Protein AF-A0A5F2G6R2-F1 (afdb_monomer_lite)

Secondary structure (DSSP, 8-state):
-----SHHHHHHHHHHHHHHHHHHHHTT--EEEETTTTEEEETTTEEEEEEEE--EEPTTS-EE-----TTTTTSSEEEEEEEPTTSSSEEE-

pLDDT: mean 87.57, std 12.43, range [36.72, 98.19]

Sequence (93 aa):
QFIASKEPLAMMRIQAIENLAATIGRAGGKVIYDRENDLLRINDEFTVAIEIARCSTSDYGYPFWSLNTQRQSLADIFTLIRMRPGDLVIRDY

Foldseek 3Di:
DDPDDPVLQVVVQVVVVVVVQVVCVVVVKHWDQDPVLRWIQINVPWIEHEEEFEFDADPVRDTDTDDDCPSVVVTPYYYYFYADHVRNHTPGD

Radius of gyration: 14.52 Å; chains: 1; bounding box: 44×27×29 Å

Structure (mmCIF, N/CA/C/O backbone):
data_AF-A0A5F2G6R2-F1
#
_entry.id   AF-A0A5F2G6R2-F1
#
loop_
_atom_site.group_PDB
_atom_site.id
_atom_site.type_symbol
_atom_site.label_atom_id
_atom_site.label_alt_id
_atom_site.label_comp_id
_atom_site.label_asym_id
_atom_site.label_entity_id
_atom_site.label_seq_id
_atom_site.pdbx_PDB_ins_code
_atom_site.Cartn_x
_atom_site.Cartn_y
_atom_site.Cartn_z
_atom_site.occupancy
_atom_site.B_iso_or_equiv
_atom_site.auth_seq_id
_atom_site.auth_comp_id
_atom_site.auth_asym_id
_atom_site.auth_atom_id
_atom_site.pdbx_PDB_model_num
ATOM 1 N N . GLN A 1 1 ? 26.864 -2.351 -11.403 1.00 37.09 1 GLN A N 1
ATOM 2 C CA . GLN A 1 1 ? 25.669 -2.449 -10.540 1.00 37.09 1 GLN A CA 1
ATOM 3 C C . GLN A 1 1 ? 24.871 -1.160 -10.709 1.00 37.09 1 GLN A C 1
ATOM 5 O O . GLN A 1 1 ? 25.348 -0.114 -10.292 1.00 37.09 1 GLN A O 1
ATOM 10 N N . PHE A 1 2 ? 23.736 -1.192 -11.414 1.00 36.72 2 PHE A N 1
ATOM 11 C CA . PHE A 1 2 ? 22.890 -0.005 -11.583 1.00 36.72 2 PHE A CA 1
ATOM 12 C C . PHE A 1 2 ? 22.114 0.227 -10.284 1.00 36.72 2 PHE A C 1
ATOM 14 O O . PHE A 1 2 ? 21.184 -0.511 -9.970 1.00 36.72 2 PHE A O 1
ATOM 21 N N . ILE A 1 3 ? 22.521 1.225 -9.500 1.00 44.12 3 ILE A N 1
ATOM 22 C CA . ILE A 1 3 ? 21.728 1.699 -8.366 1.00 44.12 3 ILE A CA 1
ATOM 23 C C . ILE A 1 3 ? 20.611 2.556 -8.964 1.00 44.12 3 ILE A C 1
ATOM 25 O O . ILE A 1 3 ? 20.783 3.751 -9.183 1.00 44.12 3 ILE A O 1
ATOM 29 N N . ALA A 1 4 ? 19.479 1.932 -9.296 1.00 53.34 4 ALA A N 1
ATOM 30 C CA . ALA A 1 4 ? 18.273 2.674 -9.636 1.00 53.34 4 ALA A CA 1
ATOM 31 C C . ALA A 1 4 ? 17.903 3.571 -8.440 1.00 53.34 4 ALA A C 1
ATOM 33 O O . ALA A 1 4 ? 17.791 3.099 -7.300 1.00 53.34 4 ALA A O 1
ATOM 34 N N . SER A 1 5 ? 17.754 4.870 -8.689 1.00 53.12 5 SER A N 1
ATOM 35 C CA . SER A 1 5 ? 17.368 5.872 -7.693 1.00 53.12 5 SER A CA 1
ATOM 36 C C . SER A 1 5 ? 16.092 5.435 -6.955 1.00 53.12 5 SER A C 1
ATOM 38 O O . SER A 1 5 ? 15.180 4.858 -7.545 1.00 53.12 5 SER A O 1
ATOM 40 N N . LYS A 1 6 ? 16.042 5.615 -5.626 1.00 58.69 6 LYS A N 1
ATOM 41 C CA . LYS A 1 6 ? 14.862 5.286 -4.787 1.00 58.69 6 LYS A CA 1
ATOM 42 C C . LYS A 1 6 ? 13.713 6.286 -4.949 1.00 58.69 6 LYS A C 1
ATOM 44 O O . LYS A 1 6 ? 12.562 5.913 -4.744 1.00 58.69 6 LYS A O 1
ATOM 49 N N . GLU A 1 7 ? 14.041 7.498 -5.382 1.00 61.75 7 GLU A N 1
ATOM 50 C CA . GLU A 1 7 ? 13.131 8.633 -5.568 1.00 61.75 7 GLU A CA 1
ATOM 51 C C . GLU A 1 7 ? 11.854 8.300 -6.374 1.00 61.75 7 GLU A C 1
ATOM 53 O O . GLU A 1 7 ? 10.766 8.618 -5.891 1.00 61.75 7 GLU A O 1
ATOM 58 N N . PRO A 1 8 ? 11.902 7.596 -7.530 1.00 77.81 8 PRO A N 1
ATOM 59 C CA . PRO A 1 8 ? 10.702 7.384 -8.345 1.00 77.81 8 PRO A CA 1
ATOM 60 C C . PRO A 1 8 ? 9.655 6.491 -7.667 1.00 77.81 8 PRO A C 1
ATOM 62 O O . PRO A 1 8 ? 8.460 6.717 -7.813 1.00 77.81 8 PRO A O 1
ATOM 65 N N . LEU A 1 9 ? 10.076 5.489 -6.889 1.00 84.31 9 LEU A N 1
ATOM 66 C CA . LEU A 1 9 ? 9.152 4.517 -6.287 1.00 84.31 9 LEU A CA 1
ATOM 67 C C . LEU A 1 9 ? 8.468 5.046 -5.043 1.00 84.31 9 LEU A C 1
ATOM 69 O O . LEU A 1 9 ? 7.289 4.776 -4.842 1.00 84.31 9 LEU A O 1
ATOM 73 N N . ALA A 1 10 ? 9.198 5.795 -4.215 1.00 86.12 10 ALA A N 1
ATOM 74 C CA . ALA A 1 10 ? 8.605 6.456 -3.062 1.00 86.12 10 ALA A CA 1
ATOM 75 C C . ALA A 1 10 ? 7.484 7.403 -3.518 1.00 86.12 10 ALA A C 1
ATOM 77 O O . ALA A 1 10 ? 6.381 7.352 -2.978 1.00 86.12 10 ALA A O 1
ATOM 78 N N . MET A 1 11 ? 7.731 8.174 -4.583 1.00 87.44 11 MET A N 1
ATOM 79 C CA . MET A 1 11 ? 6.724 9.041 -5.195 1.00 87.44 11 MET A CA 1
ATOM 80 C C . MET A 1 11 ? 5.543 8.256 -5.775 1.00 87.44 11 MET A C 1
ATOM 82 O O . MET A 1 11 ? 4.397 8.600 -5.500 1.00 87.44 11 MET A O 1
ATOM 86 N N . MET A 1 12 ? 5.791 7.169 -6.513 1.00 88.06 12 MET A N 1
ATOM 87 C CA . MET A 1 12 ? 4.720 6.312 -7.047 1.00 88.06 12 MET A CA 1
ATOM 88 C C . MET A 1 12 ? 3.855 5.700 -5.937 1.00 88.06 12 MET A C 1
ATOM 90 O O . MET A 1 12 ? 2.633 5.644 -6.065 1.00 88.06 12 MET A O 1
ATOM 94 N N . ARG A 1 13 ? 4.472 5.277 -4.827 1.00 89.31 13 ARG A N 1
ATOM 95 C CA . ARG A 1 13 ? 3.761 4.747 -3.659 1.00 89.31 13 ARG A CA 1
ATOM 96 C C . ARG A 1 13 ? 2.875 5.809 -3.019 1.00 89.31 13 ARG A C 1
ATOM 98 O O . ARG A 1 13 ? 1.706 5.539 -2.766 1.00 89.31 13 ARG A O 1
ATOM 105 N N . ILE A 1 14 ? 3.414 7.005 -2.781 1.00 90.50 14 ILE A N 1
ATOM 106 C CA . ILE A 1 14 ? 2.647 8.125 -2.219 1.00 90.50 14 ILE A CA 1
ATOM 107 C C . ILE A 1 14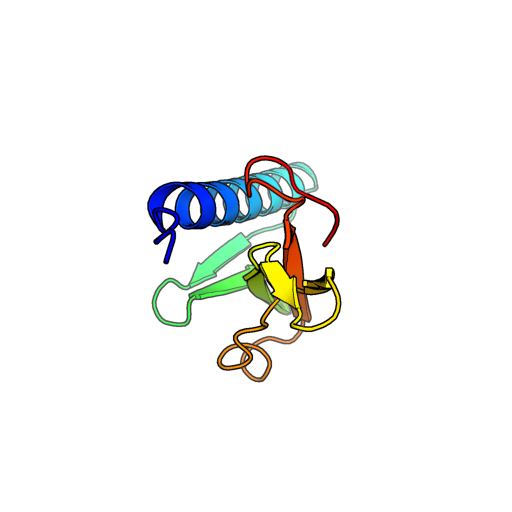 ? 1.471 8.465 -3.136 1.00 90.50 14 ILE A C 1
ATOM 109 O O . ILE A 1 14 ? 0.339 8.531 -2.668 1.00 90.50 14 ILE A O 1
ATOM 113 N N . GLN A 1 15 ? 1.703 8.564 -4.447 1.00 90.56 15 GLN A N 1
ATOM 114 C CA . GLN A 1 15 ? 0.642 8.847 -5.409 1.00 90.56 15 GLN A CA 1
ATOM 115 C C . GLN A 1 15 ? -0.452 7.769 -5.405 1.00 90.56 15 GLN A C 1
ATOM 117 O O . GLN A 1 15 ? -1.637 8.089 -5.509 1.00 90.56 15 GLN A O 1
ATOM 122 N N . ALA A 1 16 ? -0.084 6.490 -5.275 1.00 90.00 16 ALA A N 1
ATOM 123 C CA . ALA A 1 16 ? -1.044 5.395 -5.160 1.00 90.00 16 ALA A CA 1
ATOM 124 C C . ALA A 1 16 ? -1.876 5.493 -3.869 1.00 90.00 16 ALA A C 1
ATOM 126 O O . ALA A 1 16 ? -3.096 5.330 -3.922 1.00 90.00 16 ALA A O 1
ATOM 127 N N . ILE A 1 17 ? -1.240 5.816 -2.739 1.00 93.06 17 ILE A N 1
ATOM 128 C CA . ILE A 1 17 ? -1.910 6.047 -1.451 1.00 93.06 17 ILE A CA 1
ATOM 129 C C . ILE A 1 17 ? -2.895 7.220 -1.550 1.00 93.06 17 ILE A C 1
ATOM 131 O O . ILE A 1 17 ? -4.053 7.087 -1.154 1.00 93.06 17 ILE A O 1
ATOM 135 N N . GLU A 1 18 ? -2.470 8.350 -2.114 1.00 94.12 18 GLU A N 1
ATOM 136 C CA . GLU A 1 18 ? -3.312 9.537 -2.290 1.00 94.12 18 GLU A CA 1
ATOM 137 C C . GLU A 1 18 ? -4.500 9.259 -3.217 1.00 94.12 18 GLU A C 1
ATOM 139 O O . GLU A 1 18 ? -5.635 9.627 -2.907 1.00 94.12 18 GLU A O 1
ATOM 144 N N . ASN A 1 19 ? -4.270 8.548 -4.324 1.00 93.56 19 ASN A N 1
ATOM 145 C CA . ASN A 1 19 ? -5.327 8.160 -5.255 1.00 93.56 19 ASN A CA 1
ATOM 146 C C . ASN A 1 19 ? -6.347 7.219 -4.607 1.00 93.56 19 ASN A C 1
ATOM 148 O O . ASN A 1 19 ? -7.553 7.379 -4.830 1.00 93.56 19 ASN A O 1
ATOM 152 N N . LEU A 1 20 ? -5.886 6.260 -3.798 1.00 93.12 20 LEU A N 1
ATOM 153 C CA . LEU A 1 20 ? -6.756 5.368 -3.037 1.00 93.12 20 LEU A CA 1
ATOM 154 C C . LEU A 1 20 ? -7.594 6.162 -2.031 1.00 93.12 20 LEU A C 1
ATOM 156 O O . LEU A 1 20 ? -8.820 6.048 -2.038 1.00 93.12 20 LEU A O 1
ATOM 160 N N . ALA A 1 21 ? -6.955 7.017 -1.228 1.00 95.62 21 ALA A N 1
ATOM 161 C CA . ALA A 1 21 ? -7.633 7.849 -0.240 1.00 95.62 21 ALA A CA 1
ATOM 162 C C . ALA A 1 21 ? -8.688 8.762 -0.883 1.00 95.62 21 ALA A C 1
ATOM 164 O O . ALA A 1 21 ? -9.826 8.821 -0.417 1.00 95.62 21 ALA A O 1
ATOM 165 N N . ALA A 1 22 ? -8.351 9.409 -2.002 1.00 96.75 22 ALA A N 1
ATOM 166 C CA . ALA A 1 22 ? -9.280 10.251 -2.748 1.00 96.75 22 ALA A CA 1
ATOM 167 C C . ALA A 1 22 ? -10.448 9.450 -3.343 1.00 96.75 22 ALA A C 1
ATOM 169 O O . ALA A 1 22 ? -11.581 9.929 -3.359 1.00 96.75 22 ALA A O 1
ATOM 170 N N . THR A 1 23 ? -10.198 8.235 -3.836 1.00 96.62 23 THR A N 1
ATOM 171 C CA . THR A 1 23 ? -11.244 7.374 -4.408 1.00 96.62 23 THR A CA 1
ATOM 172 C C . THR A 1 23 ? -12.214 6.886 -3.339 1.00 96.62 23 THR A C 1
ATOM 174 O O . THR A 1 23 ? -13.422 6.982 -3.539 1.00 96.62 23 THR A O 1
ATOM 177 N N . ILE A 1 24 ? -11.702 6.447 -2.187 1.00 96.44 24 ILE A N 1
ATOM 178 C CA . ILE A 1 24 ? -12.527 6.074 -1.032 1.00 96.44 24 ILE A CA 1
ATOM 179 C C . ILE A 1 24 ? -13.342 7.279 -0.549 1.00 96.44 24 ILE A C 1
ATOM 181 O O . ILE A 1 24 ? -14.547 7.156 -0.346 1.00 96.44 24 ILE A O 1
ATOM 185 N N . GLY A 1 25 ? -12.719 8.459 -0.457 1.00 97.50 25 GLY A N 1
ATOM 186 C CA . GLY A 1 25 ? -13.402 9.706 -0.106 1.00 97.50 25 GLY A CA 1
ATOM 187 C C . GLY A 1 25 ? -14.551 10.052 -1.056 1.00 97.50 25 GLY A C 1
ATOM 188 O O . GLY A 1 25 ? -15.652 10.366 -0.610 1.00 97.50 25 GLY A O 1
ATOM 189 N N . ARG A 1 26 ? -14.341 9.923 -2.374 1.00 98.19 26 ARG A N 1
ATOM 190 C CA . ARG A 1 26 ? -15.403 10.120 -3.381 1.00 98.19 26 ARG A CA 1
ATOM 191 C C . ARG A 1 26 ? -16.546 9.111 -3.258 1.00 98.19 26 ARG A C 1
ATOM 193 O O . ARG A 1 26 ? -17.669 9.445 -3.616 1.00 98.19 26 ARG A O 1
ATOM 200 N N . ALA A 1 27 ? -16.272 7.909 -2.758 1.00 97.75 27 ALA A N 1
ATOM 201 C CA . ALA A 1 27 ? -17.285 6.898 -2.471 1.00 97.75 27 ALA A CA 1
ATOM 202 C C . ALA A 1 27 ? -18.003 7.113 -1.119 1.00 97.75 27 ALA A C 1
ATOM 204 O O . ALA A 1 27 ? -18.855 6.308 -0.755 1.00 97.75 27 ALA A O 1
ATOM 205 N N . GLY A 1 28 ? -17.680 8.182 -0.377 1.0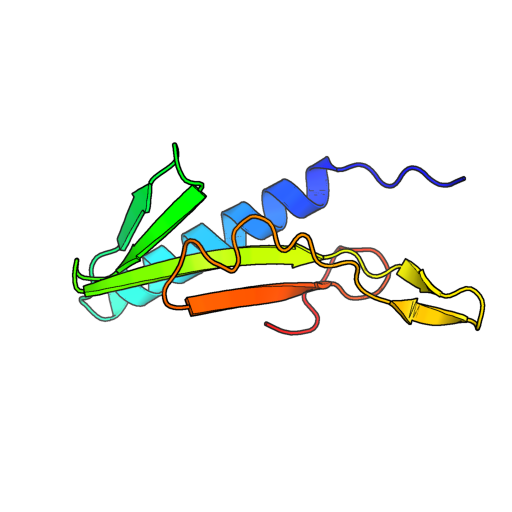0 97.94 28 GLY A N 1
ATOM 206 C CA . GLY A 1 28 ? -18.264 8.496 0.932 1.00 97.94 28 GLY A CA 1
ATOM 207 C C . GLY A 1 28 ? -17.540 7.862 2.125 1.00 97.94 28 GLY A C 1
ATOM 208 O O . GLY A 1 28 ? -18.000 8.003 3.255 1.00 97.94 28 GLY A O 1
ATOM 209 N N . GLY A 1 29 ? -16.417 7.178 1.895 1.00 97.56 29 GLY A N 1
ATOM 210 C CA . GLY A 1 29 ? -15.582 6.612 2.953 1.00 97.56 29 GLY A CA 1
ATOM 211 C C . GLY A 1 29 ? -14.593 7.618 3.546 1.00 97.56 29 GLY A C 1
ATOM 212 O O . GLY A 1 29 ? -14.375 8.712 3.026 1.00 97.56 29 GLY A O 1
ATOM 213 N N . LYS A 1 30 ? -13.942 7.222 4.638 1.00 97.94 30 LYS A N 1
ATOM 214 C CA . LYS A 1 30 ? -12.916 7.996 5.340 1.00 97.94 30 LYS A CA 1
ATOM 215 C C . LYS A 1 30 ? -11.596 7.238 5.335 1.00 97.94 30 LYS A C 1
ATOM 217 O O . LYS A 1 30 ? -11.563 6.044 5.613 1.00 97.94 30 LYS A O 1
ATOM 222 N N . VAL A 1 31 ? -10.504 7.955 5.091 1.00 97.81 31 VAL A N 1
ATOM 223 C CA . VAL A 1 31 ? -9.142 7.419 5.194 1.00 97.81 31 VAL A CA 1
ATOM 224 C C . VAL A 1 31 ? -8.322 8.303 6.121 1.00 97.81 31 VAL A C 1
ATOM 226 O O . VAL A 1 31 ? -8.307 9.522 5.962 1.00 97.81 31 VAL A O 1
ATOM 229 N N . ILE A 1 32 ? -7.641 7.690 7.086 1.00 96.62 32 ILE A N 1
ATOM 230 C CA . ILE A 1 32 ? -6.633 8.338 7.929 1.00 96.62 32 ILE A CA 1
ATOM 231 C C . ILE A 1 32 ? -5.307 7.637 7.665 1.00 96.62 32 ILE A C 1
ATOM 233 O O . ILE A 1 32 ? -5.220 6.418 7.779 1.00 96.62 32 ILE A O 1
ATOM 237 N N . TYR A 1 33 ? -4.276 8.399 7.314 1.00 93.62 33 TYR A N 1
ATOM 238 C CA . TYR A 1 33 ? -2.934 7.856 7.144 1.00 93.62 33 TYR A CA 1
ATOM 239 C C . TYR A 1 33 ? -2.143 7.995 8.447 1.00 93.62 33 TYR A C 1
ATOM 241 O O . TYR A 1 33 ? -1.788 9.104 8.851 1.00 93.62 33 TYR A O 1
ATOM 249 N N . ASP A 1 34 ? -1.887 6.864 9.097 1.00 91.38 34 ASP A N 1
ATOM 250 C CA . ASP A 1 34 ? -0.985 6.748 10.233 1.00 91.38 34 ASP A CA 1
ATOM 251 C C . ASP A 1 34 ? 0.455 6.695 9.713 1.00 91.38 34 ASP A C 1
ATOM 253 O O . ASP A 1 34 ? 0.920 5.681 9.191 1.00 91.38 34 ASP A O 1
ATOM 257 N N . ARG A 1 35 ? 1.160 7.821 9.837 1.00 85.69 35 ARG A N 1
ATOM 258 C CA . ARG A 1 35 ? 2.550 7.955 9.384 1.00 85.69 35 ARG A CA 1
ATOM 259 C C . ARG A 1 35 ? 3.554 7.250 10.290 1.00 85.69 35 ARG A C 1
ATOM 261 O O . ARG A 1 35 ? 4.662 6.998 9.833 1.00 85.69 35 ARG A O 1
ATOM 268 N N . GLU A 1 36 ? 3.202 6.993 11.547 1.00 88.38 36 GLU A N 1
ATOM 269 C CA . GLU A 1 36 ? 4.097 6.335 12.500 1.00 88.38 36 GLU A CA 1
ATOM 270 C C . GLU A 1 36 ? 4.237 4.857 12.140 1.00 88.38 36 GLU A C 1
ATOM 272 O O . GLU A 1 36 ? 5.349 4.343 12.037 1.00 88.38 36 GLU A O 1
ATOM 277 N N . ASN A 1 37 ? 3.107 4.209 11.851 1.00 87.50 37 ASN A N 1
ATOM 278 C CA . ASN A 1 37 ? 3.068 2.797 11.472 1.00 87.50 37 ASN A CA 1
ATOM 279 C C . ASN A 1 37 ? 3.069 2.570 9.951 1.00 87.50 37 ASN A C 1
ATOM 281 O O . ASN A 1 37 ? 3.188 1.431 9.500 1.00 87.50 37 ASN A O 1
ATOM 285 N N . ASP A 1 38 ? 2.973 3.644 9.158 1.00 89.69 38 ASP A N 1
ATOM 286 C CA . ASP A 1 38 ? 2.891 3.614 7.691 1.00 89.69 38 ASP A CA 1
ATOM 287 C C . ASP A 1 38 ? 1.681 2.786 7.199 1.00 89.69 38 ASP A C 1
ATOM 289 O O . ASP A 1 38 ? 1.783 1.952 6.295 1.00 89.69 38 ASP A O 1
ATOM 293 N N . LEU A 1 39 ? 0.522 3.025 7.832 1.00 94.12 39 LEU A N 1
ATOM 294 C CA . LEU A 1 39 ? -0.747 2.319 7.620 1.00 94.12 39 LEU A CA 1
ATOM 295 C C . LEU A 1 39 ? -1.883 3.277 7.255 1.00 94.12 39 LEU A C 1
ATOM 297 O O . LEU A 1 39 ? -1.985 4.388 7.771 1.00 94.12 39 LEU A O 1
ATOM 301 N N . LEU A 1 40 ? -2.807 2.818 6.418 1.00 96.00 40 LEU A N 1
ATOM 302 C CA . LEU A 1 40 ? -4.063 3.511 6.142 1.00 96.00 40 LEU A CA 1
ATOM 303 C C . LEU A 1 40 ? -5.177 2.902 6.988 1.00 96.00 40 LEU A C 1
ATOM 305 O O . LEU A 1 40 ? -5.486 1.725 6.839 1.00 96.00 40 LEU A O 1
ATOM 309 N N . ARG A 1 41 ? -5.818 3.699 7.841 1.00 97.25 41 ARG A N 1
ATOM 310 C CA . ARG A 1 41 ? -7.053 3.328 8.535 1.00 97.25 41 ARG A CA 1
ATOM 311 C C . ARG A 1 41 ? -8.246 3.736 7.678 1.00 97.25 41 ARG A C 1
ATOM 313 O O . ARG A 1 41 ? -8.431 4.926 7.410 1.00 97.25 41 ARG A O 1
ATOM 320 N N . ILE A 1 42 ? -9.055 2.764 7.271 1.00 97.69 42 ILE A N 1
ATOM 321 C CA . ILE A 1 42 ? -10.239 2.970 6.433 1.00 97.69 42 ILE A CA 1
ATOM 322 C C . ILE A 1 42 ? -11.483 2.851 7.305 1.00 97.69 42 ILE A C 1
ATOM 324 O O . ILE A 1 42 ? -11.640 1.858 8.008 1.00 97.69 42 ILE A O 1
ATOM 328 N N . ASN A 1 43 ? -12.336 3.877 7.291 1.00 97.44 43 ASN A N 1
ATOM 329 C CA . ASN A 1 43 ? -13.601 3.958 8.039 1.00 97.44 43 ASN A CA 1
ATOM 330 C C . ASN A 1 43 ? -13.516 3.670 9.551 1.00 97.44 43 ASN A C 1
ATOM 332 O O . ASN A 1 43 ? -14.544 3.510 10.191 1.00 97.44 43 ASN A O 1
ATOM 336 N N . ASP A 1 44 ? -12.311 3.653 10.123 1.00 95.69 44 ASP A N 1
ATOM 337 C CA . ASP A 1 44 ? -12.043 3.128 11.470 1.00 95.69 44 ASP A CA 1
ATOM 338 C C . ASP A 1 44 ? -12.388 1.634 11.663 1.00 95.69 44 ASP A C 1
ATOM 340 O O . ASP A 1 44 ? -12.502 1.156 12.785 1.00 95.69 44 ASP A O 1
ATOM 344 N N . GLU A 1 45 ? -12.512 0.882 10.566 1.00 96.88 45 GLU A N 1
ATOM 345 C CA . GLU A 1 45 ? -12.918 -0.530 10.565 1.00 96.88 45 GLU A CA 1
ATOM 346 C C . GLU A 1 45 ? -11.742 -1.476 10.321 1.00 96.88 45 GLU A C 1
ATOM 348 O O . GLU A 1 45 ? -11.635 -2.511 10.971 1.00 96.88 45 GLU A O 1
ATOM 353 N N . PHE A 1 46 ? -10.860 -1.130 9.381 1.00 96.62 46 PHE A N 1
ATOM 354 C CA . PHE A 1 46 ? -9.709 -1.956 9.029 1.00 96.62 46 PHE A CA 1
ATOM 355 C C . PHE A 1 46 ? -8.513 -1.111 8.596 1.00 96.62 46 PHE A C 1
ATOM 357 O O . PHE A 1 46 ? -8.608 0.089 8.305 1.00 96.62 46 PHE A O 1
ATOM 364 N N . THR A 1 47 ? -7.359 -1.760 8.572 1.00 96.69 47 THR A N 1
ATOM 365 C CA . THR A 1 47 ? -6.066 -1.185 8.232 1.00 96.69 47 THR A CA 1
ATOM 366 C C . THR A 1 47 ? -5.514 -1.775 6.942 1.00 96.69 47 THR A C 1
ATOM 368 O O . THR A 1 47 ? -5.661 -2.963 6.656 1.00 96.69 47 THR A O 1
ATOM 371 N N . VAL A 1 48 ? -4.863 -0.928 6.146 1.00 95.81 48 VAL A N 1
ATOM 372 C CA . VAL A 1 48 ? -4.233 -1.308 4.882 1.00 95.81 48 VAL A CA 1
ATOM 373 C C . VAL A 1 48 ? -2.770 -0.880 4.888 1.00 95.81 48 VAL A C 1
ATOM 375 O O . VAL A 1 48 ? -2.465 0.297 5.086 1.00 95.81 48 VAL A O 1
ATOM 378 N N . ALA A 1 49 ? -1.872 -1.822 4.619 1.00 93.88 49 ALA A N 1
ATOM 379 C CA . ALA A 1 49 ? -0.473 -1.560 4.301 1.00 93.88 49 ALA A CA 1
ATOM 380 C C . ALA A 1 49 ? -0.263 -1.673 2.787 1.00 93.88 49 ALA A C 1
ATOM 382 O O . ALA A 1 49 ? -0.715 -2.631 2.157 1.00 93.88 49 ALA A O 1
ATOM 383 N N . ILE A 1 50 ? 0.440 -0.703 2.201 1.00 92.44 50 ILE A N 1
ATOM 384 C CA . ILE A 1 50 ? 0.763 -0.688 0.769 1.00 92.44 50 ILE A CA 1
ATOM 385 C C . ILE A 1 50 ? 2.277 -0.697 0.601 1.00 92.44 50 ILE A C 1
ATOM 387 O O . ILE A 1 50 ? 2.950 0.230 1.051 1.00 92.44 50 ILE A O 1
ATOM 391 N N . GLU A 1 51 ? 2.801 -1.694 -0.107 1.00 91.94 51 GLU A N 1
ATOM 392 C CA . GLU A 1 51 ? 4.190 -1.728 -0.564 1.00 91.94 51 GLU A CA 1
ATOM 393 C C . GLU A 1 51 ? 4.309 -1.505 -2.060 1.00 91.94 51 GLU A C 1
ATOM 395 O O . GLU A 1 51 ? 3.390 -1.791 -2.820 1.00 91.94 51 GLU A O 1
ATOM 400 N N . ILE A 1 52 ? 5.484 -1.041 -2.486 1.00 91.44 52 ILE A N 1
ATOM 401 C CA . ILE A 1 52 ? 5.857 -0.980 -3.896 1.00 91.44 52 ILE A CA 1
ATOM 402 C C . ILE A 1 52 ? 7.146 -1.766 -4.123 1.00 91.44 52 ILE A C 1
ATOM 404 O O . ILE A 1 52 ? 8.138 -1.578 -3.417 1.00 91.44 52 ILE A O 1
ATOM 408 N N . ALA A 1 53 ? 7.142 -2.651 -5.117 1.00 91.81 53 ALA A N 1
ATOM 409 C CA . ALA A 1 53 ? 8.299 -3.457 -5.476 1.00 91.81 53 ALA A CA 1
ATOM 410 C C . ALA A 1 53 ? 8.800 -3.126 -6.881 1.00 91.81 53 ALA A C 1
ATOM 412 O O . ALA A 1 53 ? 8.036 -3.089 -7.851 1.00 91.81 53 ALA A O 1
ATOM 413 N N . ARG A 1 54 ? 10.123 -2.959 -6.982 1.00 90.31 54 ARG A N 1
ATOM 414 C CA . ARG A 1 54 ? 10.836 -2.860 -8.257 1.00 90.31 54 ARG A CA 1
ATOM 415 C C . ARG A 1 54 ? 10.728 -4.142 -9.047 1.00 90.31 54 ARG A C 1
ATOM 417 O O . ARG A 1 54 ? 10.802 -5.221 -8.461 1.00 90.31 54 ARG A O 1
ATOM 424 N N . CYS A 1 55 ? 10.673 -4.009 -10.365 1.00 91.25 55 CYS A N 1
ATOM 425 C CA . CYS A 1 55 ? 10.928 -5.143 -11.237 1.00 91.25 55 CYS A CA 1
ATOM 426 C C . CYS A 1 55 ? 12.437 -5.298 -11.431 1.00 91.25 55 CYS A C 1
ATOM 428 O O . CYS A 1 55 ? 13.059 -4.514 -12.148 1.00 91.25 55 CYS A O 1
ATOM 430 N N . SER A 1 56 ? 13.024 -6.329 -10.834 1.00 88.75 56 SER A N 1
ATOM 431 C CA . SER A 1 56 ? 14.379 -6.777 -11.153 1.00 88.75 56 SER A CA 1
ATOM 432 C C . SER A 1 56 ? 14.348 -8.027 -12.034 1.00 88.75 56 SER A C 1
ATOM 434 O O . SER A 1 56 ? 13.301 -8.628 -12.268 1.00 88.75 56 SER A O 1
ATOM 436 N N . THR A 1 57 ? 15.503 -8.405 -12.569 1.00 88.44 57 THR A N 1
ATOM 437 C CA . THR A 1 57 ? 15.723 -9.710 -13.201 1.00 88.44 57 THR A CA 1
ATOM 438 C C . THR A 1 57 ? 16.327 -10.665 -12.183 1.00 88.44 57 THR A C 1
ATOM 440 O O . THR A 1 57 ? 17.289 -10.303 -11.505 1.00 88.44 57 THR A O 1
ATOM 443 N N . SER A 1 58 ? 15.776 -11.874 -12.086 1.00 86.69 58 SER A N 1
ATOM 444 C CA . SER A 1 58 ? 16.400 -12.975 -11.351 1.00 86.69 58 SER A CA 1
ATOM 445 C C . SER A 1 58 ? 17.664 -13.464 -12.060 1.00 86.69 58 SER A C 1
ATOM 447 O O . SER A 1 58 ? 17.889 -13.154 -13.233 1.00 86.69 58 SER A O 1
ATOM 449 N N . ASP A 1 59 ? 18.445 -14.303 -11.379 1.00 85.06 59 ASP A N 1
ATOM 450 C CA . ASP A 1 59 ? 19.650 -14.934 -11.941 1.00 85.06 59 ASP A CA 1
ATOM 451 C C . ASP A 1 59 ? 19.361 -15.779 -13.198 1.00 85.06 59 ASP A C 1
ATOM 453 O O . ASP A 1 59 ? 20.253 -16.043 -13.999 1.00 85.06 59 ASP A O 1
ATOM 457 N N . TYR A 1 60 ? 18.096 -16.158 -13.407 1.00 88.12 60 TYR A N 1
ATOM 458 C CA . TYR A 1 60 ? 17.619 -16.925 -14.560 1.00 88.12 60 TYR A CA 1
ATOM 459 C C . TYR A 1 60 ? 16.929 -16.057 -15.630 1.00 88.12 60 TYR A C 1
ATOM 461 O O . TYR A 1 60 ? 16.339 -16.591 -16.566 1.00 88.12 60 TYR A O 1
ATOM 469 N N . GLY A 1 61 ? 16.968 -14.726 -15.499 1.00 85.94 61 GLY A N 1
ATOM 470 C CA . GLY A 1 61 ? 16.428 -13.781 -16.484 1.00 85.94 61 GLY A CA 1
ATOM 471 C C . GLY A 1 61 ? 14.916 -13.538 -16.410 1.00 85.94 61 GLY A C 1
ATOM 472 O O . GLY A 1 61 ? 14.375 -12.814 -17.244 1.00 85.94 61 GLY A O 1
ATOM 473 N N . TYR A 1 62 ? 14.222 -14.090 -15.412 1.00 87.81 62 TYR A N 1
ATOM 474 C CA . TYR A 1 62 ? 12.789 -13.852 -15.218 1.00 87.81 62 TYR A CA 1
ATOM 475 C C . TYR A 1 62 ? 12.533 -12.581 -14.393 1.00 87.81 62 TYR A C 1
ATOM 477 O O . TYR A 1 62 ? 13.333 -12.262 -13.510 1.00 87.81 62 TYR A O 1
ATOM 485 N N . PRO A 1 63 ? 11.411 -11.870 -14.617 1.00 88.88 63 PRO A N 1
ATOM 486 C CA . PRO A 1 63 ? 10.994 -10.774 -13.750 1.00 88.88 63 PRO A CA 1
ATOM 487 C C . PRO A 1 63 ? 10.828 -11.224 -12.294 1.00 88.88 63 PRO A C 1
ATOM 489 O O . PRO A 1 63 ? 10.181 -12.235 -12.016 1.00 88.88 63 PRO A O 1
ATOM 492 N N . PHE A 1 64 ? 11.389 -10.452 -11.371 1.00 90.56 64 PHE A N 1
ATOM 493 C CA . PHE A 1 64 ? 11.366 -10.701 -9.937 1.00 90.56 64 PHE A CA 1
ATOM 494 C C . PHE A 1 64 ? 11.014 -9.417 -9.178 1.00 90.56 64 PHE A C 1
ATOM 496 O O . PHE A 1 64 ? 11.432 -8.324 -9.555 1.00 90.56 64 PHE A O 1
ATOM 503 N N . TRP A 1 65 ? 10.250 -9.560 -8.096 1.00 92.62 65 TRP A N 1
ATOM 504 C CA . TRP A 1 65 ? 9.841 -8.465 -7.218 1.00 92.62 65 TRP A CA 1
ATOM 505 C C . TRP A 1 65 ? 10.135 -8.863 -5.780 1.00 92.62 65 TRP A C 1
ATOM 507 O O . TRP A 1 65 ? 9.4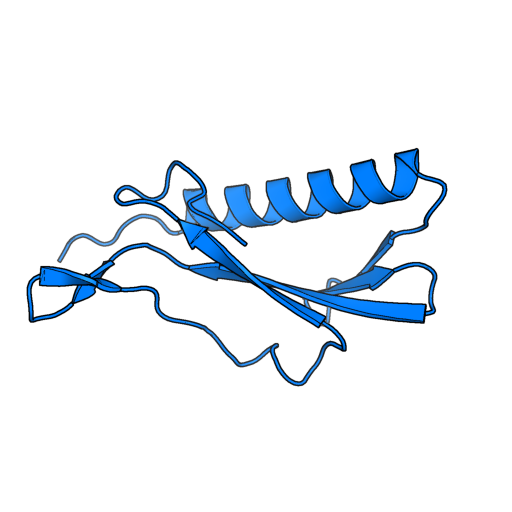88 -9.756 -5.234 1.00 92.62 65 TRP A O 1
ATOM 517 N N . SER A 1 66 ? 11.118 -8.210 -5.164 1.00 84.44 66 SER A N 1
ATOM 518 C CA . SER A 1 66 ? 11.411 -8.421 -3.748 1.00 84.44 66 SER A CA 1
ATOM 519 C C . SER A 1 66 ? 10.351 -7.737 -2.892 1.00 84.44 66 SER A C 1
ATOM 521 O O . SER A 1 66 ? 10.133 -6.530 -3.025 1.00 84.44 66 SER A O 1
ATOM 523 N N . LEU A 1 67 ? 9.740 -8.493 -1.989 1.00 82.19 67 LEU A N 1
ATOM 524 C CA . LEU A 1 67 ? 8.756 -7.994 -1.043 1.00 82.19 67 LEU A CA 1
ATOM 525 C C . LEU A 1 67 ? 9.426 -7.634 0.290 1.00 82.19 67 LEU A C 1
ATOM 527 O O . LEU A 1 67 ? 10.114 -8.469 0.874 1.00 82.19 67 LEU A O 1
ATOM 531 N N . ASN A 1 68 ? 9.193 -6.420 0.796 1.00 78.06 68 ASN A N 1
ATOM 532 C CA . ASN A 1 68 ? 9.468 -6.101 2.196 1.00 78.06 68 ASN A CA 1
ATOM 533 C C . ASN A 1 68 ? 8.240 -6.467 3.042 1.00 78.06 68 ASN A C 1
ATOM 535 O O . ASN A 1 68 ? 7.232 -5.766 3.015 1.00 78.06 68 ASN A O 1
ATOM 539 N N . THR A 1 69 ? 8.319 -7.570 3.784 1.00 77.31 69 THR A N 1
ATOM 540 C CA . THR A 1 69 ? 7.192 -8.112 4.560 1.00 77.31 69 THR A CA 1
ATOM 541 C C . THR A 1 69 ? 7.054 -7.515 5.959 1.00 77.31 69 THR A C 1
ATOM 543 O O . THR A 1 69 ? 6.133 -7.897 6.674 1.00 77.31 69 THR A O 1
ATOM 546 N N . GLN A 1 70 ? 7.912 -6.571 6.372 1.00 79.62 70 GLN A N 1
ATOM 547 C CA . GLN A 1 70 ? 7.893 -6.039 7.746 1.00 79.62 70 GLN A CA 1
ATOM 548 C C . GLN A 1 70 ? 6.525 -5.481 8.171 1.00 79.62 70 GLN A C 1
ATOM 550 O O . GLN A 1 70 ? 6.161 -5.582 9.337 1.00 79.62 70 GLN A O 1
ATOM 555 N N . ARG A 1 71 ? 5.753 -4.930 7.227 1.00 73.44 71 ARG A N 1
ATOM 556 C CA . ARG A 1 71 ? 4.413 -4.376 7.482 1.00 73.44 71 ARG A CA 1
ATOM 557 C C . ARG A 1 71 ? 3.268 -5.346 7.218 1.00 73.44 71 ARG A C 1
ATOM 559 O O . ARG A 1 71 ? 2.126 -5.029 7.527 1.00 73.44 71 ARG A O 1
ATOM 566 N N . GLN A 1 72 ? 3.550 -6.524 6.668 1.00 80.75 72 GLN A N 1
ATOM 567 C CA . GLN A 1 72 ? 2.514 -7.472 6.265 1.00 80.75 72 GLN A CA 1
ATOM 568 C C . GLN A 1 72 ? 1.670 -7.954 7.448 1.00 80.75 72 GLN A C 1
ATOM 570 O O . GLN A 1 72 ? 0.472 -8.144 7.294 1.00 80.75 72 GLN A O 1
ATOM 575 N N . SER A 1 73 ? 2.272 -8.117 8.627 1.00 81.38 73 SER A N 1
ATOM 576 C CA . SER A 1 73 ? 1.565 -8.547 9.838 1.00 81.38 73 SER A CA 1
ATOM 577 C C . SER A 1 73 ? 0.922 -7.405 10.630 1.00 81.38 73 SER A C 1
ATOM 579 O O . SER A 1 73 ? 0.283 -7.675 11.641 1.00 81.38 73 SER A O 1
ATOM 581 N N . LEU A 1 74 ? 1.139 -6.145 10.234 1.00 86.00 74 LEU A N 1
ATOM 582 C CA . LEU A 1 74 ? 0.638 -4.969 10.958 1.00 86.00 74 LEU A CA 1
ATOM 583 C C . LEU A 1 74 ? -0.716 -4.474 10.438 1.00 86.00 74 LEU A C 1
ATOM 585 O O . LEU A 1 74 ? -1.334 -3.638 11.090 1.00 86.00 74 LEU A O 1
ATOM 589 N N . ALA A 1 75 ? -1.152 -4.957 9.275 1.00 93.75 75 ALA A N 1
ATOM 590 C CA . ALA A 1 75 ? -2.385 -4.531 8.630 1.00 93.75 75 ALA A CA 1
ATOM 591 C C . ALA A 1 75 ? -3.347 -5.701 8.423 1.00 93.75 75 ALA A C 1
ATOM 593 O O . ALA A 1 75 ? -2.916 -6.827 8.177 1.00 93.75 75 ALA A O 1
ATOM 594 N N . ASP A 1 76 ? -4.645 -5.408 8.431 1.00 95.88 76 ASP A N 1
ATOM 595 C CA . ASP A 1 76 ? -5.687 -6.377 8.068 1.00 95.88 76 ASP A CA 1
ATOM 596 C C . ASP A 1 76 ? -5.596 -6.758 6.582 1.00 95.88 76 ASP A C 1
ATOM 598 O O . ASP A 1 76 ? -5.849 -7.900 6.197 1.00 95.88 76 ASP A O 1
ATOM 602 N N . ILE A 1 77 ? -5.206 -5.794 5.739 1.00 94.44 77 ILE A N 1
ATOM 603 C CA . ILE A 1 77 ? -4.996 -5.979 4.303 1.00 94.44 77 ILE A CA 1
ATOM 604 C C . ILE A 1 77 ? -3.597 -5.498 3.926 1.00 94.44 77 ILE A C 1
ATOM 606 O O . ILE A 1 77 ? -3.213 -4.357 4.184 1.00 94.44 77 ILE A O 1
ATOM 610 N N . PHE A 1 78 ? -2.852 -6.349 3.229 1.00 93.88 78 PHE A N 1
ATOM 611 C CA . PHE A 1 78 ? -1.552 -6.007 2.670 1.00 93.88 78 PHE A CA 1
ATOM 612 C C . PHE A 1 78 ? -1.610 -6.032 1.139 1.00 93.88 78 PHE A C 1
ATOM 614 O O . PHE A 1 78 ? -1.959 -7.052 0.551 1.00 93.88 78 PHE A O 1
ATOM 621 N N . THR A 1 79 ? -1.264 -4.917 0.494 1.00 93.00 79 THR A N 1
ATOM 622 C CA . THR A 1 79 ? -1.280 -4.765 -0.972 1.00 93.00 79 THR A CA 1
ATOM 623 C C . THR A 1 79 ? 0.133 -4.536 -1.499 1.00 93.00 79 THR A C 1
ATOM 625 O O . THR A 1 79 ? 0.845 -3.661 -1.000 1.00 93.00 79 THR A O 1
ATOM 628 N N . LEU A 1 80 ? 0.537 -5.289 -2.525 1.00 93.31 80 LEU A N 1
ATOM 629 C CA . LEU A 1 80 ? 1.850 -5.155 -3.154 1.00 93.31 80 LEU A CA 1
ATOM 630 C C . LEU A 1 80 ? 1.714 -4.592 -4.566 1.00 93.31 80 LEU A C 1
ATOM 632 O O . LEU A 1 80 ? 1.392 -5.304 -5.509 1.00 93.31 80 LEU A O 1
ATOM 636 N N . ILE A 1 81 ? 2.117 -3.341 -4.741 1.00 92.50 81 ILE A N 1
ATOM 637 C CA . ILE A 1 81 ? 2.217 -2.712 -6.054 1.00 92.50 81 ILE A CA 1
ATOM 638 C C . ILE A 1 81 ? 3.480 -3.215 -6.749 1.00 92.50 81 ILE A C 1
ATOM 640 O O . ILE A 1 81 ? 4.602 -2.852 -6.378 1.00 92.50 81 ILE A O 1
ATOM 644 N N . ARG A 1 82 ? 3.325 -4.036 -7.786 1.00 93.56 82 ARG A N 1
ATOM 645 C CA . ARG A 1 82 ? 4.457 -4.490 -8.603 1.00 93.56 82 ARG A CA 1
ATOM 646 C C . ARG A 1 82 ? 4.666 -3.539 -9.767 1.00 93.56 82 ARG A C 1
ATOM 648 O O . ARG A 1 82 ? 3.733 -3.235 -10.503 1.00 93.56 82 ARG A O 1
ATOM 655 N N . MET A 1 83 ? 5.900 -3.099 -9.987 1.00 91.94 83 MET A N 1
ATOM 656 C CA . MET A 1 83 ? 6.234 -2.272 -11.149 1.00 91.94 83 MET A CA 1
ATOM 657 C C . MET A 1 83 ? 6.527 -3.114 -12.393 1.00 91.94 83 MET A C 1
ATOM 659 O O . MET A 1 83 ? 6.887 -4.285 -12.302 1.00 91.94 83 MET A O 1
ATOM 663 N N . ARG A 1 84 ? 6.400 -2.534 -13.586 1.00 90.88 84 ARG A N 1
ATOM 664 C CA . ARG A 1 84 ? 6.986 -3.085 -14.818 1.00 90.88 84 ARG A CA 1
ATOM 665 C C . ARG A 1 84 ? 8.500 -2.824 -14.858 1.00 90.88 84 ARG A C 1
ATOM 667 O O . ARG A 1 84 ? 8.974 -1.947 -14.134 1.00 90.88 84 ARG A O 1
ATOM 674 N N . PRO A 1 85 ? 9.263 -3.530 -15.719 1.00 87.81 85 PRO A N 1
ATOM 675 C CA . PRO A 1 85 ? 10.660 -3.188 -15.976 1.00 87.81 85 PRO A CA 1
ATOM 676 C C . PRO A 1 85 ? 10.832 -1.689 -16.256 1.00 87.81 85 PRO A C 1
ATOM 678 O O . PRO A 1 85 ? 10.057 -1.104 -17.013 1.00 87.81 85 PRO A O 1
ATOM 681 N N . GLY A 1 86 ? 11.832 -1.077 -15.624 1.00 82.88 86 GLY A N 1
ATOM 682 C CA . GLY A 1 86 ? 12.071 0.367 -15.683 1.00 82.88 86 GLY A CA 1
ATOM 683 C C . GLY A 1 86 ? 11.376 1.178 -14.585 1.00 82.88 86 GLY A C 1
ATOM 684 O O . GLY A 1 86 ? 11.646 2.365 -14.486 1.00 82.88 86 GLY A O 1
ATOM 685 N N . ASP A 1 87 ? 10.530 0.567 -13.747 1.00 83.62 87 ASP A N 1
ATOM 686 C CA . ASP A 1 87 ? 9.938 1.173 -12.541 1.00 83.62 87 ASP A CA 1
ATOM 687 C C . ASP A 1 87 ? 9.118 2.463 -12.776 1.00 83.62 87 ASP A C 1
ATOM 689 O O . ASP A 1 87 ? 8.888 3.242 -11.853 1.00 83.62 87 ASP A 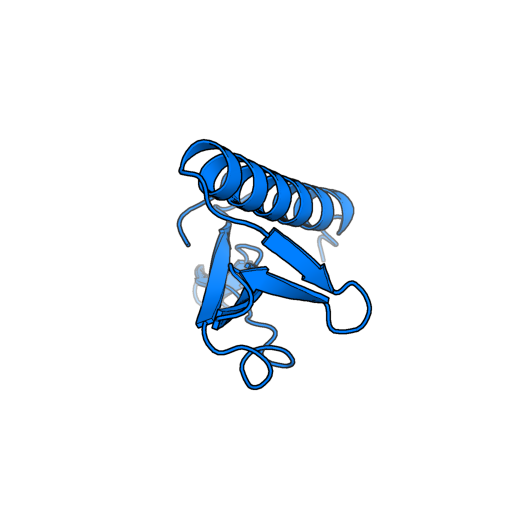O 1
ATOM 693 N N . LEU A 1 88 ? 8.640 2.684 -14.006 1.00 83.81 88 LEU A N 1
ATOM 694 C CA . LEU A 1 88 ? 7.839 3.862 -14.379 1.00 83.81 88 LEU A CA 1
ATOM 695 C C . LEU A 1 88 ? 6.335 3.586 -14.460 1.00 83.81 88 LEU A C 1
ATOM 697 O O . LEU A 1 88 ? 5.534 4.514 -14.433 1.00 83.81 88 LEU A O 1
ATOM 701 N N . VAL A 1 89 ? 5.945 2.320 -14.601 1.00 87.19 89 VAL A N 1
ATOM 702 C CA . VAL A 1 89 ? 4.554 1.921 -14.834 1.00 87.19 89 VAL A CA 1
ATOM 703 C C . VAL A 1 89 ? 4.187 0.814 -13.862 1.00 87.19 89 VAL A C 1
ATOM 705 O O . VAL A 1 89 ? 4.921 -0.167 -13.739 1.00 87.19 89 VAL A O 1
ATOM 708 N N . ILE A 1 90 ? 3.040 0.956 -13.201 1.00 90.44 90 ILE A N 1
ATOM 709 C CA . ILE A 1 90 ? 2.478 -0.095 -12.353 1.00 90.44 90 ILE A CA 1
ATOM 710 C C . ILE A 1 90 ? 2.065 -1.276 -13.237 1.00 90.44 90 ILE A C 1
ATOM 712 O O . ILE A 1 90 ? 1.445 -1.113 -14.290 1.00 90.44 90 ILE A O 1
ATOM 716 N N . ARG A 1 91 ? 2.451 -2.480 -12.826 1.00 92.62 91 ARG A N 1
ATOM 717 C CA . ARG A 1 91 ? 2.056 -3.730 -13.469 1.00 92.62 91 ARG A CA 1
ATOM 718 C C . ARG A 1 91 ? 0.686 -4.171 -12.962 1.00 92.62 91 ARG A C 1
ATOM 720 O O . ARG A 1 91 ? -0.193 -4.410 -13.783 1.00 92.62 91 ARG A O 1
ATOM 727 N N . ASP A 1 92 ? 0.560 -4.290 -11.642 1.00 93.25 92 ASP A N 1
ATOM 728 C CA . ASP A 1 92 ? -0.613 -4.759 -10.899 1.00 93.25 92 ASP A CA 1
ATOM 729 C C . ASP A 1 92 ? -0.458 -4.452 -9.387 1.00 93.25 92 ASP A C 1
ATOM 731 O O . ASP A 1 92 ? 0.558 -3.870 -8.981 1.00 93.25 92 ASP A O 1
ATOM 735 N N . TYR A 1 93 ? -1.490 -4.787 -8.600 1.00 90.25 93 TYR A N 1
ATO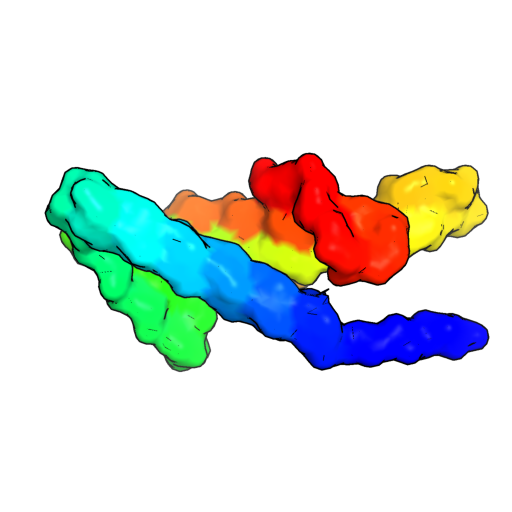M 736 C CA . TYR A 1 93 ? -1.653 -4.519 -7.162 1.00 90.25 93 TYR A CA 1
ATOM 737 C C . TYR A 1 93 ? -1.965 -5.809 -6.397 1.00 90.25 93 TYR A C 1
ATOM 739 O O . TYR A 1 93 ? -2.631 -6.680 -7.009 1.00 90.2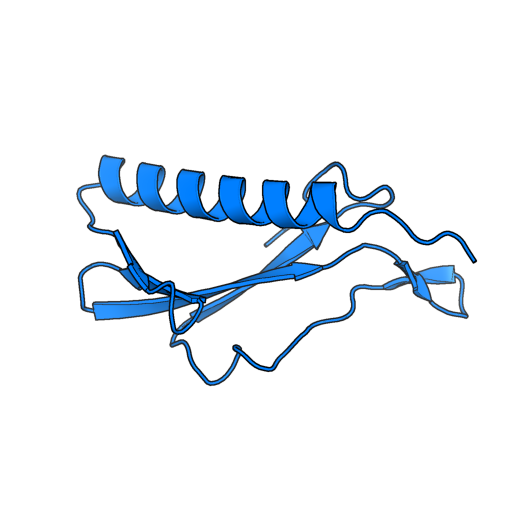5 93 TYR A O 1
#